Protein AF-A0AAP8T269-F1 (afdb_monomer_lite)

Foldseek 3Di:
DQPDADPVRDDAQEAEEADWDQDDDPVQLVVLVVCVVSNHAYEYEQFQQAQQDLVDADGTPPLNPPSHRYDFDADPVRHGDRRTGHHD

Structure (mmCIF, N/CA/C/O backbone):
data_AF-A0AAP8T269-F1
#
_entry.id   AF-A0AAP8T269-F1
#
loop_
_atom_site.group_PDB
_atom_site.id
_atom_site.type_symbol
_atom_site.label_atom_id
_atom_site.label_alt_id
_atom_site.label_comp_id
_atom_site.label_asym_id
_atom_site.label_entity_id
_atom_site.label_seq_id
_atom_site.pdbx_PDB_ins_code
_atom_site.Cartn_x
_atom_site.Cartn_y
_atom_site.Cartn_z
_atom_site.occupancy
_atom_site.B_iso_or_equiv
_atom_site.auth_seq_id
_atom_site.auth_comp_id
_atom_site.auth_asym_id
_atom_site.auth_atom_id
_atom_site.pdbx_PDB_model_num
ATOM 1 N N . ALA A 1 1 ? -8.875 8.522 9.704 1.00 83.50 1 ALA A N 1
ATOM 2 C CA . ALA A 1 1 ? -9.594 7.250 9.467 1.00 83.50 1 ALA A CA 1
ATOM 3 C C . ALA A 1 1 ? -9.805 6.454 10.759 1.00 83.50 1 ALA A C 1
ATOM 5 O O . ALA A 1 1 ? -10.944 6.152 11.080 1.00 83.50 1 ALA A O 1
ATOM 6 N N . THR A 1 2 ? -8.748 6.182 11.530 1.00 91.88 2 THR A N 1
ATOM 7 C CA . THR A 1 2 ? -8.758 5.382 12.778 1.00 91.88 2 THR A CA 1
ATOM 8 C C . THR A 1 2 ? -9.757 5.830 13.855 1.00 91.88 2 THR A C 1
ATOM 10 O O . THR A 1 2 ? -10.320 5.004 14.560 1.00 91.88 2 THR A O 1
ATOM 13 N N . TYR A 1 3 ? -10.052 7.128 13.951 1.00 94.44 3 TYR A N 1
ATOM 14 C CA . TYR A 1 3 ? -11.032 7.660 14.912 1.00 94.44 3 TYR A CA 1
ATOM 15 C C . TYR A 1 3 ? -12.431 7.901 14.337 1.00 94.44 3 TYR A C 1
ATOM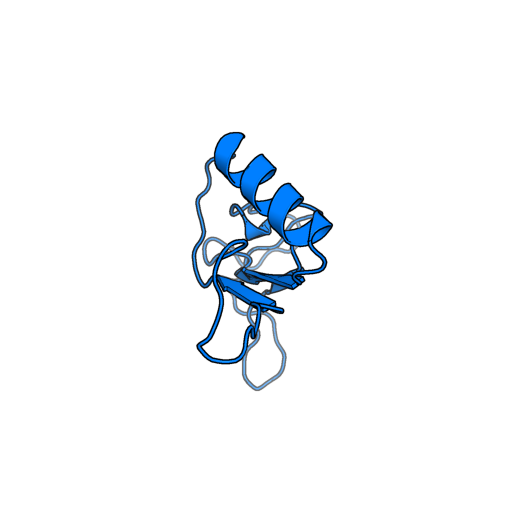 17 O O . TYR A 1 3 ? -13.307 8.387 15.050 1.00 94.44 3 TYR A O 1
ATOM 25 N N . TRP A 1 4 ? -12.648 7.626 13.049 1.00 95.94 4 TRP A N 1
ATOM 26 C CA . TRP A 1 4 ? -13.939 7.900 12.428 1.00 95.94 4 TRP A CA 1
ATOM 27 C C . TRP A 1 4 ? -15.015 6.971 12.994 1.00 95.94 4 TRP A C 1
ATOM 29 O O . TRP A 1 4 ? -14.788 5.769 13.166 1.00 95.94 4 TRP A O 1
ATOM 39 N N . LYS A 1 5 ? -16.186 7.549 13.265 1.00 96.94 5 LYS A N 1
ATOM 40 C CA . LYS A 1 5 ? -17.378 6.845 13.727 1.00 96.94 5 LYS A CA 1
ATOM 41 C C . LYS A 1 5 ? -18.581 7.270 12.896 1.00 96.94 5 LYS A C 1
ATOM 43 O O . LYS A 1 5 ? -18.797 8.468 12.713 1.00 96.94 5 LYS A O 1
ATOM 48 N N . GLY A 1 6 ? -19.354 6.301 12.417 1.00 96.50 6 GLY A N 1
ATOM 49 C CA . GLY A 1 6 ? -20.656 6.562 11.806 1.00 96.50 6 GLY A CA 1
ATOM 50 C C . GLY A 1 6 ? -21.732 6.876 12.853 1.00 96.50 6 GLY A C 1
ATOM 51 O O . GLY A 1 6 ? -21.489 6.787 14.061 1.00 96.50 6 GLY A O 1
ATOM 52 N N . CYS A 1 7 ? -22.930 7.261 12.405 1.00 96.94 7 CYS A N 1
ATOM 53 C CA . CYS A 1 7 ? -24.031 7.645 13.297 1.00 96.94 7 CYS A CA 1
ATOM 54 C C . CYS A 1 7 ? -24.515 6.504 14.205 1.00 96.94 7 CYS A C 1
ATOM 56 O O . CYS A 1 7 ? -25.076 6.781 15.264 1.00 96.94 7 CYS A O 1
ATOM 58 N N . ASN A 1 8 ? -24.246 5.249 13.835 1.00 96.38 8 ASN A N 1
ATOM 59 C CA . ASN A 1 8 ? -24.581 4.068 14.628 1.00 96.38 8 ASN A CA 1
ATOM 60 C C . ASN A 1 8 ? -23.335 3.426 15.265 1.00 96.38 8 ASN A C 1
ATOM 62 O O . ASN A 1 8 ? -23.387 2.284 15.717 1.00 96.38 8 ASN A O 1
ATOM 66 N N . GLY A 1 9 ? -22.206 4.143 15.309 1.00 96.44 9 GLY A N 1
ATOM 67 C CA . GLY A 1 9 ? -20.954 3.653 15.889 1.00 96.44 9 GLY A CA 1
ATOM 68 C C . GLY A 1 9 ? -20.106 2.791 14.949 1.00 96.44 9 GLY A C 1
ATOM 69 O O . GLY A 1 9 ? -19.163 2.146 15.418 1.00 96.44 9 GLY A O 1
ATOM 70 N N . GLU A 1 10 ? -20.401 2.791 13.645 1.00 97.19 10 GLU A N 1
ATOM 71 C CA . GLU A 1 10 ? -19.613 2.094 12.626 1.00 97.19 10 GLU A CA 1
ATOM 72 C C . GLU A 1 10 ? -18.150 2.550 12.650 1.00 97.19 10 GLU A C 1
ATOM 74 O O . GLU A 1 10 ? -17.855 3.711 12.926 1.00 97.19 10 GLU A O 1
ATOM 79 N N . THR A 1 11 ? -17.224 1.652 12.322 1.00 97.19 11 THR A N 1
ATOM 80 C CA . THR A 1 11 ? -15.797 1.967 12.194 1.00 97.19 11 THR A CA 1
ATOM 81 C C . THR A 1 11 ? -15.278 1.608 10.816 1.00 97.19 11 THR A C 1
ATOM 83 O O . THR A 1 11 ? -15.809 0.730 10.135 1.00 97.19 11 THR A O 1
ATOM 86 N N . VAL A 1 12 ? -14.187 2.260 10.420 1.00 97.69 12 VAL A N 1
AT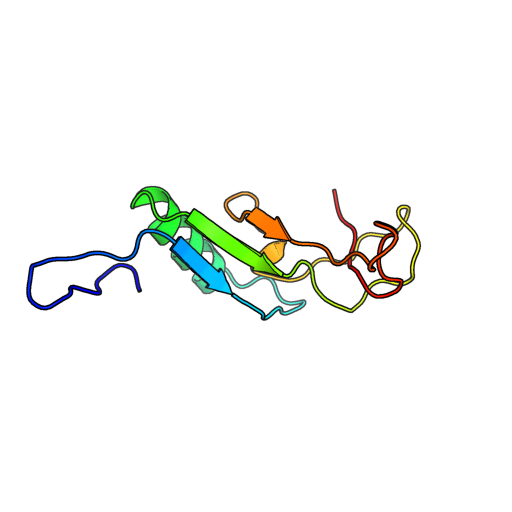OM 87 C CA . VAL A 1 12 ? -13.426 1.859 9.236 1.00 97.69 12 VAL A CA 1
ATOM 88 C C . VAL A 1 12 ? -12.817 0.478 9.480 1.00 97.69 12 VAL A C 1
ATOM 90 O O . VAL A 1 12 ? -12.253 0.228 10.543 1.00 97.69 12 VAL A O 1
ATOM 93 N N . ARG A 1 13 ? -12.946 -0.420 8.499 1.00 97.62 13 ARG A N 1
ATOM 94 C CA . ARG A 1 13 ? -12.333 -1.762 8.517 1.00 97.62 13 ARG A CA 1
ATOM 95 C C . ARG A 1 13 ? -11.272 -1.956 7.442 1.00 97.62 13 ARG A C 1
ATOM 97 O O . ARG A 1 13 ? -10.417 -2.820 7.595 1.00 97.62 13 ARG A O 1
ATOM 104 N N . VAL A 1 14 ? -11.327 -1.146 6.387 1.00 98.06 14 VAL A N 1
ATOM 105 C CA . VAL A 1 14 ? -10.376 -1.160 5.279 1.00 98.06 14 VAL A CA 1
ATOM 106 C C . VAL A 1 14 ? -10.047 0.280 4.902 1.00 98.06 14 VAL A C 1
ATOM 108 O O . VAL A 1 14 ? -10.951 1.108 4.778 1.00 98.06 14 VAL A O 1
ATOM 111 N N . ILE A 1 15 ? -8.766 0.568 4.719 1.00 98.44 15 ILE A N 1
ATOM 112 C CA . ILE A 1 15 ? -8.260 1.797 4.113 1.00 98.44 15 ILE A CA 1
ATOM 113 C C . ILE A 1 15 ? -7.707 1.417 2.742 1.00 98.44 15 ILE A C 1
ATOM 115 O O . ILE A 1 15 ? -6.884 0.515 2.639 1.00 98.44 15 ILE A O 1
ATOM 119 N N . SER A 1 16 ? -8.173 2.096 1.698 1.00 98.31 16 SER A N 1
ATOM 120 C CA . SER A 1 16 ? -7.658 1.949 0.337 1.00 98.31 16 SER A CA 1
ATOM 121 C C . SER A 1 16 ? -6.978 3.248 -0.072 1.00 98.31 16 SER A C 1
ATOM 123 O O . SER A 1 16 ? -7.574 4.322 0.041 1.00 98.31 16 SER A O 1
ATOM 125 N N . MET A 1 17 ? -5.725 3.147 -0.506 1.00 97.69 17 MET A N 1
ATOM 126 C CA . MET A 1 17 ? -4.880 4.275 -0.881 1.00 97.69 17 MET A CA 1
ATOM 127 C C . MET A 1 17 ? -4.360 4.068 -2.301 1.00 97.69 17 MET A C 1
ATOM 129 O O . MET A 1 17 ? -3.627 3.130 -2.588 1.00 97.69 17 MET A O 1
ATOM 133 N N . SER 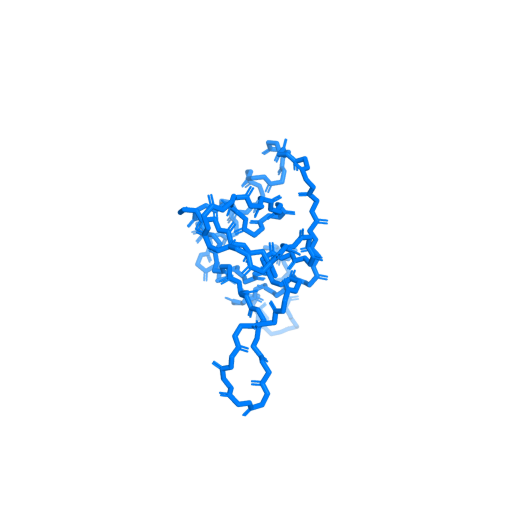A 1 18 ? -4.756 4.950 -3.212 1.00 97.56 18 SER A N 1
ATOM 134 C CA . SER A 1 18 ? -4.269 4.965 -4.597 1.00 97.56 18 SER A CA 1
ATOM 135 C C . SER A 1 18 ? -3.295 6.126 -4.775 1.00 97.56 18 SER A C 1
ATOM 137 O O . SER A 1 18 ? -3.566 7.074 -5.508 1.00 97.56 18 SER A O 1
ATOM 139 N N . LEU A 1 19 ? -2.211 6.082 -4.006 1.00 96.81 19 LEU A N 1
ATOM 140 C CA . LEU A 1 19 ? -1.158 7.091 -3.939 1.00 96.81 19 LEU A CA 1
ATOM 141 C C . LEU A 1 19 ? 0.179 6.410 -3.639 1.00 96.81 19 LEU A C 1
ATOM 143 O O . LEU A 1 19 ? 0.196 5.238 -3.270 1.00 96.81 19 LEU A O 1
ATOM 147 N N . GLY A 1 20 ? 1.266 7.157 -3.786 1.00 96.81 20 GLY A N 1
ATOM 148 C CA . GLY A 1 20 ? 2.616 6.695 -3.504 1.00 96.81 20 GLY A CA 1
ATOM 149 C C . GLY A 1 20 ? 3.606 7.860 -3.485 1.00 96.81 20 GLY A C 1
ATOM 150 O O . GLY A 1 20 ? 3.333 8.912 -4.072 1.00 96.81 20 GLY A O 1
ATOM 151 N N . SER A 1 21 ? 4.725 7.680 -2.790 1.00 95.88 21 SER A N 1
ATOM 152 C CA . SER A 1 21 ? 5.860 8.604 -2.714 1.00 95.88 21 SER A CA 1
ATOM 153 C C . SER A 1 21 ? 7.166 7.806 -2.651 1.00 95.88 21 SER A C 1
ATOM 155 O O . SER A 1 21 ? 7.186 6.764 -2.001 1.00 95.88 21 SER A O 1
ATOM 157 N N . PRO A 1 22 ? 8.273 8.271 -3.256 1.00 95.25 22 PRO A N 1
ATOM 158 C CA . PRO A 1 22 ? 9.575 7.622 -3.088 1.00 95.25 22 PRO A CA 1
ATOM 159 C C . PRO A 1 22 ? 10.184 7.842 -1.691 1.00 95.25 22 PRO A C 1
ATOM 161 O O . PRO A 1 22 ? 11.154 7.180 -1.332 1.00 95.25 22 PRO A O 1
ATOM 164 N N . GLU A 1 23 ? 9.662 8.799 -0.920 1.00 96.38 23 GLU A N 1
ATOM 165 C CA . GLU A 1 23 ? 10.181 9.149 0.404 1.00 96.38 23 GLU A CA 1
ATOM 166 C C . GLU A 1 23 ? 9.591 8.241 1.489 1.00 96.38 23 GLU A C 1
ATOM 168 O O . GLU A 1 23 ? 8.371 8.120 1.605 1.00 96.38 23 GLU A O 1
ATOM 173 N N . ASP A 1 24 ? 10.466 7.652 2.306 1.00 96.50 24 ASP A N 1
ATOM 174 C CA . ASP A 1 24 ? 10.088 6.984 3.551 1.00 96.50 24 ASP A CA 1
ATOM 175 C C . ASP A 1 24 ? 9.891 8.034 4.656 1.00 96.50 24 ASP A C 1
ATOM 177 O O . ASP A 1 24 ? 10.835 8.723 5.056 1.00 96.50 24 ASP A O 1
ATOM 181 N N . ASP A 1 25 ? 8.653 8.170 5.134 1.00 97.81 25 ASP A N 1
ATOM 182 C CA . ASP A 1 25 ? 8.276 9.113 6.184 1.00 97.81 25 ASP A CA 1
ATOM 183 C C . ASP A 1 25 ? 7.890 8.356 7.460 1.00 97.81 25 ASP A C 1
ATOM 185 O O . ASP A 1 25 ? 6.890 7.638 7.517 1.00 97.81 25 ASP A O 1
ATOM 189 N N . THR A 1 26 ? 8.662 8.556 8.530 1.00 97.50 26 THR A N 1
ATOM 190 C CA . THR A 1 26 ? 8.433 7.872 9.813 1.00 97.50 26 THR A CA 1
ATOM 191 C C . THR A 1 26 ? 7.046 8.163 10.394 1.00 97.50 26 THR A C 1
ATOM 193 O O . THR A 1 26 ? 6.422 7.274 10.968 1.00 97.50 26 THR A O 1
ATOM 196 N N . GLY A 1 27 ? 6.523 9.382 10.220 1.00 98.00 27 GLY A N 1
ATOM 197 C CA . GLY A 1 27 ? 5.189 9.740 10.705 1.00 98.00 27 GLY A CA 1
ATOM 198 C C . GLY A 1 27 ? 4.076 9.024 9.936 1.00 98.00 27 GLY A C 1
ATOM 199 O O . GLY A 1 27 ? 3.069 8.618 10.525 1.00 98.00 27 GLY A O 1
ATOM 200 N N . LEU A 1 28 ? 4.262 8.827 8.630 1.00 97.81 28 LEU A N 1
ATOM 201 C CA . LEU A 1 28 ? 3.397 8.006 7.795 1.00 97.81 28 LEU A CA 1
ATOM 202 C C . LEU A 1 28 ? 3.466 6.539 8.228 1.00 97.81 28 LEU A C 1
ATOM 204 O O . LEU A 1 28 ? 2.411 5.932 8.418 1.00 97.81 28 LEU A O 1
ATOM 208 N N . HIS A 1 29 ? 4.663 5.986 8.443 1.00 98.38 29 HIS A N 1
ATOM 209 C CA . HIS A 1 29 ? 4.826 4.593 8.873 1.00 98.38 29 HIS A CA 1
ATOM 210 C C . HIS A 1 29 ? 4.146 4.325 10.223 1.00 98.38 29 HIS A C 1
ATOM 212 O O . HIS A 1 29 ? 3.328 3.409 10.335 1.00 98.38 29 HIS A O 1
ATOM 218 N N . GLU A 1 30 ? 4.367 5.186 11.219 1.00 98.31 30 GLU A N 1
ATOM 219 C CA . GLU A 1 30 ? 3.702 5.099 12.527 1.00 98.31 30 GLU A CA 1
ATOM 220 C C . GLU A 1 30 ? 2.168 5.182 12.400 1.00 98.31 30 GLU A C 1
ATOM 222 O O . GLU A 1 30 ? 1.423 4.479 13.094 1.00 98.31 30 GLU A O 1
ATOM 227 N N . ALA A 1 31 ? 1.660 6.023 11.492 1.00 98.00 31 ALA A N 1
ATOM 228 C CA . ALA A 1 31 ? 0.225 6.129 11.240 1.00 98.00 31 ALA A CA 1
ATOM 229 C C . ALA A 1 31 ? -0.361 4.845 10.623 1.00 98.00 31 ALA A C 1
ATOM 231 O O . ALA A 1 31 ? -1.490 4.467 10.967 1.00 98.00 31 ALA A O 1
ATOM 232 N N . ILE A 1 32 ? 0.391 4.175 9.746 1.00 98.38 32 ILE A N 1
ATOM 233 C CA . ILE A 1 32 ? 0.032 2.882 9.148 1.00 98.38 32 ILE A CA 1
ATOM 234 C C . ILE A 1 32 ? 0.011 1.792 10.219 1.00 98.38 32 ILE A C 1
ATOM 236 O O . ILE A 1 32 ? -1.013 1.120 10.373 1.00 98.38 32 ILE A O 1
ATOM 240 N N . GLN A 1 33 ? 1.075 1.681 11.019 1.00 98.38 33 GLN A N 1
ATOM 241 C CA . GLN A 1 33 ? 1.169 0.724 12.126 1.00 98.38 33 GLN A CA 1
ATOM 242 C C . GLN A 1 33 ? -0.017 0.860 13.077 1.00 98.38 33 GLN A C 1
ATOM 244 O O . GLN A 1 33 ? -0.723 -0.110 13.350 1.00 98.38 33 GLN A O 1
ATOM 249 N N . LYS A 1 34 ? -0.345 2.092 13.474 1.00 98.12 34 LYS A N 1
ATOM 250 C CA . LYS A 1 34 ? -1.499 2.370 14.332 1.00 98.12 34 LYS A CA 1
ATOM 251 C C . LYS A 1 34 ? -2.837 1.951 13.717 1.00 98.12 34 LYS A C 1
ATOM 253 O O . LYS A 1 34 ? -3.749 1.556 14.445 1.00 98.12 34 LYS A O 1
ATOM 258 N N . ALA A 1 35 ? -3.010 2.084 12.402 1.00 98.19 35 ALA A N 1
ATOM 259 C CA . ALA A 1 35 ? -4.224 1.615 11.738 1.00 98.19 35 ALA A CA 1
ATOM 260 C C . ALA A 1 35 ? -4.315 0.082 11.772 1.00 98.19 35 ALA A C 1
ATOM 262 O O . ALA A 1 35 ? -5.369 -0.464 12.111 1.00 98.19 35 ALA A O 1
ATOM 263 N N . VAL A 1 36 ? -3.204 -0.598 11.495 1.00 98.19 36 VAL A N 1
ATOM 264 C CA . VAL A 1 36 ? -3.115 -2.063 11.487 1.00 98.19 36 VAL A CA 1
ATOM 265 C C . VAL A 1 36 ? -3.305 -2.648 12.891 1.00 98.19 36 VAL A C 1
ATOM 267 O O . VAL A 1 36 ? -4.101 -3.573 13.056 1.00 98.19 36 VAL A O 1
ATOM 270 N N . GLU A 1 37 ? -2.716 -2.044 13.928 1.00 97.94 37 GLU A N 1
ATOM 271 C CA . GLU A 1 37 ? -2.949 -2.388 15.345 1.00 97.94 37 GLU A CA 1
ATOM 272 C C . GLU A 1 37 ? -4.431 -2.289 15.749 1.00 97.94 37 GLU A C 1
ATOM 274 O O . GLU A 1 37 ? -4.910 -3.021 16.618 1.00 97.94 37 GLU A O 1
ATOM 279 N N . GLN A 1 38 ? -5.196 -1.412 15.092 1.00 97.38 38 GLN A N 1
ATOM 280 C CA . GLN A 1 38 ? -6.643 -1.278 15.286 1.00 97.38 38 GLN A CA 1
ATOM 281 C C . GLN A 1 38 ? -7.470 -2.262 14.440 1.00 97.38 38 GLN A C 1
ATOM 283 O O . GLN A 1 38 ? -8.694 -2.128 14.364 1.00 97.38 38 GLN A O 1
ATOM 288 N N . ASN A 1 39 ? -6.841 -3.284 13.854 1.00 96.69 39 ASN A N 1
ATOM 289 C CA . ASN A 1 39 ? -7.469 -4.289 12.990 1.00 96.69 39 ASN A CA 1
ATOM 290 C C . ASN A 1 39 ? -8.130 -3.686 11.736 1.00 96.69 39 ASN A C 1
ATOM 292 O O . ASN A 1 39 ? -9.183 -4.161 11.279 1.00 96.69 39 ASN A O 1
ATOM 296 N N . ILE A 1 40 ? -7.528 -2.622 11.198 1.00 98.31 40 ILE A N 1
ATOM 297 C CA . ILE A 1 40 ? -7.898 -2.028 9.914 1.00 98.31 40 ILE A CA 1
ATOM 298 C C . ILE A 1 40 ? -6.929 -2.557 8.861 1.00 98.31 40 ILE A C 1
ATOM 300 O O . ILE A 1 40 ? -5.723 -2.368 8.980 1.00 98.31 40 ILE A O 1
ATOM 304 N N . VAL A 1 41 ? -7.455 -3.196 7.815 1.00 98.44 41 VAL A N 1
ATOM 305 C CA . VAL A 1 41 ? -6.631 -3.618 6.675 1.00 98.44 41 VAL A CA 1
ATOM 306 C C . VAL A 1 41 ? -6.261 -2.384 5.866 1.00 98.44 41 VAL A C 1
ATOM 308 O O . VAL A 1 41 ? -7.143 -1.625 5.457 1.00 98.44 41 VAL A O 1
ATOM 311 N N . VAL A 1 42 ? -4.974 -2.186 5.622 1.00 98.62 42 VAL A N 1
ATOM 312 C CA . VAL A 1 42 ? -4.478 -1.089 4.796 1.00 98.62 42 VAL A CA 1
ATOM 313 C C . VAL A 1 42 ? -4.031 -1.659 3.456 1.00 98.62 42 VAL A C 1
ATOM 315 O O . VAL A 1 42 ? -3.219 -2.575 3.411 1.00 98.62 42 VAL A O 1
ATOM 318 N N . VAL A 1 43 ? -4.594 -1.135 2.370 1.00 98.69 43 VAL A N 1
ATOM 319 C CA . VAL A 1 43 ? -4.293 -1.535 0.992 1.00 98.69 43 VAL A CA 1
ATOM 320 C C . VAL A 1 43 ? -3.759 -0.318 0.251 1.00 98.69 43 VAL A C 1
ATOM 322 O O . VAL A 1 43 ? -4.415 0.730 0.257 1.00 98.69 43 VAL A O 1
ATOM 325 N N . CYS A 1 44 ? -2.608 -0.448 -0.401 1.00 98.44 44 CYS A N 1
ATOM 326 C CA . CYS A 1 44 ? -2.001 0.641 -1.162 1.00 98.44 44 CYS A CA 1
ATOM 327 C C . CYS A 1 44 ? -1.512 0.173 -2.535 1.00 98.44 44 CYS A C 1
ATOM 329 O O . CYS A 1 44 ? -1.211 -1.001 -2.729 1.00 98.44 44 CYS A O 1
ATOM 331 N N . ALA A 1 45 ? -1.459 1.092 -3.498 1.00 98.31 45 ALA A N 1
ATOM 332 C CA . ALA A 1 45 ? -0.828 0.834 -4.788 1.00 98.31 45 ALA A CA 1
ATOM 333 C C . ALA A 1 45 ? 0.687 0.620 -4.624 1.00 98.31 45 ALA A C 1
ATOM 335 O O . ALA A 1 45 ? 1.306 1.306 -3.813 1.00 98.31 45 ALA A O 1
ATOM 336 N N . ALA A 1 46 ? 1.256 -0.277 -5.435 1.00 97.94 46 ALA A N 1
ATOM 337 C CA . ALA A 1 46 ? 2.704 -0.504 -5.497 1.00 97.94 46 ALA A CA 1
ATOM 338 C C . ALA A 1 46 ? 3.484 0.679 -6.102 1.00 97.94 46 ALA A C 1
ATOM 340 O O . ALA A 1 46 ? 4.654 0.889 -5.807 1.00 97.94 46 ALA A O 1
ATOM 341 N N . GLY A 1 47 ? 2.821 1.461 -6.960 1.00 98.06 47 GLY A N 1
ATOM 342 C CA . GLY A 1 47 ? 3.415 2.567 -7.716 1.00 98.06 47 GLY A CA 1
ATOM 343 C C . GLY A 1 47 ? 3.424 2.316 -9.226 1.00 98.06 47 GLY A C 1
ATOM 344 O O . GLY A 1 47 ? 3.009 1.250 -9.694 1.00 98.06 47 GLY A O 1
ATOM 345 N N . ASN A 1 48 ? 3.811 3.346 -9.983 1.00 97.81 48 ASN A N 1
ATOM 346 C CA . ASN A 1 48 ? 3.765 3.372 -11.454 1.00 97.81 48 ASN A CA 1
ATOM 347 C C . ASN A 1 48 ? 5.119 3.766 -12.083 1.00 97.81 48 ASN A C 1
ATOM 349 O O . ASN A 1 48 ? 5.168 4.309 -13.190 1.00 97.81 48 ASN A O 1
ATOM 353 N N . GLU A 1 49 ? 6.203 3.552 -11.350 1.00 97.38 49 GLU A N 1
ATOM 354 C CA . GLU A 1 49 ? 7.585 3.879 -11.691 1.00 97.38 49 GLU A CA 1
ATOM 355 C C . GLU A 1 49 ? 8.363 2.670 -12.245 1.00 97.38 49 GLU A C 1
ATOM 357 O O . GLU A 1 49 ? 9.547 2.807 -12.549 1.00 97.38 49 GLU A O 1
ATOM 362 N N . GLY A 1 50 ? 7.708 1.514 -12.403 1.00 96.50 50 GLY A N 1
ATOM 363 C CA . GLY A 1 50 ? 8.318 0.281 -12.890 1.00 96.50 50 GLY A CA 1
ATOM 364 C C . GLY A 1 50 ? 8.872 0.392 -14.312 1.00 96.50 50 GLY A C 1
ATOM 365 O O . GLY A 1 50 ? 8.374 1.146 -15.159 1.00 96.50 50 GLY A O 1
ATOM 366 N N . ASP A 1 51 ? 9.898 -0.408 -14.585 1.00 96.31 51 ASP A N 1
ATOM 367 C CA . ASP A 1 51 ? 10.598 -0.476 -15.872 1.00 96.31 51 ASP A CA 1
ATOM 368 C C . ASP A 1 51 ? 10.340 -1.795 -16.637 1.00 96.31 51 ASP A C 1
ATOM 370 O O . ASP A 1 51 ? 10.910 -2.038 -17.705 1.00 96.31 51 ASP A O 1
ATOM 374 N N . GLY A 1 52 ? 9.451 -2.640 -16.106 1.00 95.19 52 GLY A N 1
ATOM 375 C CA . GLY A 1 52 ? 9.103 -3.948 -16.653 1.00 95.19 52 GLY A CA 1
ATOM 376 C C . GLY A 1 52 ? 10.093 -5.070 -16.318 1.00 95.19 52 GLY A C 1
ATOM 377 O O . GLY A 1 52 ? 9.929 -6.176 -16.846 1.00 95.19 52 GLY A O 1
ATOM 378 N N . SER A 1 53 ? 11.092 -4.817 -15.471 1.00 93.25 53 SER A N 1
ATOM 379 C CA . SER A 1 53 ? 12.062 -5.793 -14.984 1.00 93.25 53 SER A CA 1
ATOM 380 C C . SER A 1 53 ? 11.751 -6.193 -13.543 1.00 93.25 53 SER A C 1
ATOM 382 O O . SER A 1 53 ? 11.718 -5.358 -12.660 1.00 93.25 53 SER A O 1
ATOM 384 N N . GLY A 1 54 ? 11.599 -7.493 -13.274 1.00 91.19 54 GLY A N 1
ATOM 385 C CA . GLY A 1 54 ? 11.513 -7.992 -11.892 1.00 91.19 54 GLY A CA 1
ATOM 386 C C . GLY A 1 54 ? 12.867 -8.079 -11.176 1.00 91.19 54 GLY A C 1
ATOM 387 O O . GLY A 1 54 ? 12.930 -8.578 -10.060 1.00 91.19 54 GLY A O 1
ATOM 388 N N . GLU A 1 55 ? 13.952 -7.670 -11.839 1.00 92.81 55 GLU A N 1
ATOM 389 C CA . GLU A 1 55 ? 15.319 -7.674 -11.296 1.00 92.81 55 GLU A CA 1
ATOM 390 C C . GLU A 1 55 ? 15.70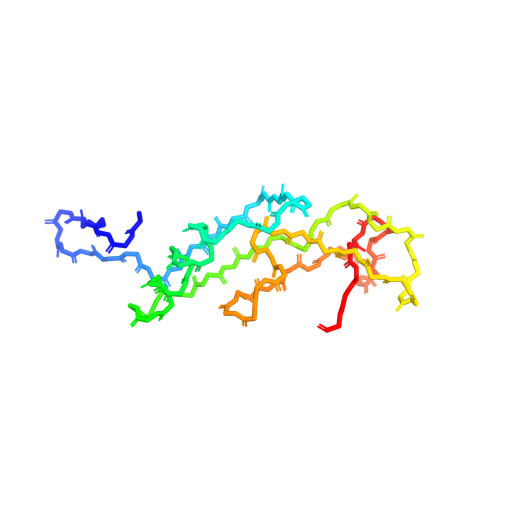6 -6.316 -10.680 1.00 92.81 55 GLU A C 1
ATOM 392 O O . GLU A 1 55 ? 16.800 -6.169 -10.133 1.00 92.81 55 GLU A O 1
ATOM 397 N N . THR A 1 56 ? 14.846 -5.304 -10.821 1.00 93.56 56 THR A N 1
ATOM 398 C CA . THR A 1 56 ? 14.990 -3.981 -10.209 1.00 93.56 56 THR A CA 1
ATOM 399 C C . THR A 1 56 ? 13.934 -3.801 -9.126 1.00 93.56 56 THR A C 1
ATOM 401 O O . THR A 1 56 ? 12.879 -4.434 -9.152 1.00 93.56 56 THR A O 1
ATOM 404 N N . SER A 1 57 ? 14.255 -2.975 -8.130 1.00 95.38 57 SER A N 1
ATOM 405 C CA . SER A 1 57 ? 13.346 -2.683 -7.025 1.00 95.38 57 SER A CA 1
ATOM 406 C C . SER A 1 57 ? 12.904 -1.226 -7.079 1.00 95.38 57 SER A C 1
ATOM 408 O O . SER A 1 57 ? 13.725 -0.314 -6.934 1.00 95.38 57 SER A O 1
ATOM 410 N N . GLU A 1 58 ? 11.603 -1.009 -7.221 1.00 96.81 58 GLU A N 1
ATOM 411 C CA . GLU A 1 58 ? 10.953 0.290 -7.137 1.00 96.81 58 GLU A CA 1
ATOM 412 C C . GLU A 1 58 ? 10.078 0.338 -5.882 1.00 96.81 58 GLU A C 1
ATOM 414 O O . GLU A 1 58 ? 9.055 -0.339 -5.765 1.00 96.81 58 GLU A O 1
ATOM 419 N N .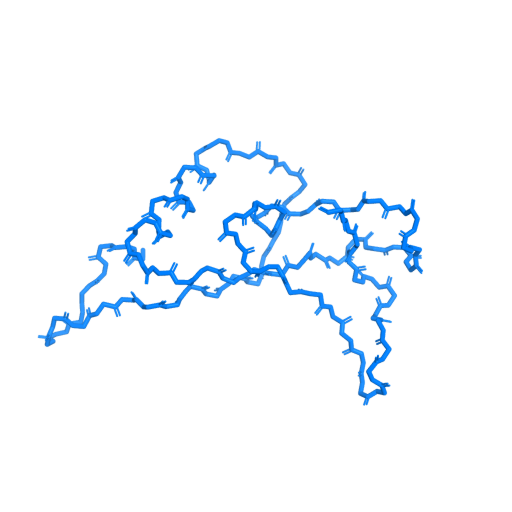 TYR A 1 59 ? 10.487 1.163 -4.920 1.00 97.00 59 TYR A N 1
ATOM 420 C CA . TYR A 1 59 ? 9.763 1.345 -3.667 1.00 97.00 59 TYR A CA 1
ATOM 421 C C . TYR A 1 59 ? 8.856 2.573 -3.749 1.00 97.00 59 TYR A C 1
ATOM 423 O O . TYR A 1 59 ? 9.299 3.658 -4.132 1.00 97.00 59 TYR A O 1
ATOM 431 N N . SER A 1 60 ? 7.593 2.410 -3.350 1.00 97.50 60 SER A N 1
ATOM 432 C CA . SER A 1 60 ? 6.633 3.507 -3.215 1.00 97.50 60 SER A CA 1
ATOM 433 C C . SER A 1 60 ? 5.919 3.408 -1.874 1.00 97.50 60 SER A C 1
ATOM 435 O O . SER A 1 60 ? 5.264 2.413 -1.570 1.00 97.50 60 SER A O 1
ATOM 437 N N . TYR A 1 61 ? 6.028 4.441 -1.049 1.00 98.00 61 TYR A N 1
ATOM 438 C CA . TYR A 1 61 ? 5.425 4.495 0.276 1.00 98.00 61 TYR A CA 1
ATOM 439 C C . TYR A 1 61 ? 4.046 5.162 0.229 1.00 98.00 61 TYR A C 1
ATOM 441 O O . TYR A 1 61 ? 3.854 6.148 -0.487 1.00 98.00 61 TYR A O 1
ATOM 449 N N . PRO A 1 62 ? 3.057 4.649 0.982 1.00 98.12 62 PRO A N 1
ATOM 450 C CA . PRO A 1 62 ? 3.174 3.611 2.011 1.00 98.12 62 PRO A CA 1
ATOM 451 C C . PRO A 1 62 ? 3.079 2.161 1.495 1.00 98.12 62 PRO A C 1
ATOM 453 O O . PRO A 1 62 ? 3.063 1.255 2.319 1.00 98.12 62 PRO A O 1
ATOM 456 N N . GLY A 1 63 ? 2.978 1.923 0.181 1.00 97.62 63 GLY A N 1
ATOM 457 C CA . GLY A 1 63 ? 2.862 0.574 -0.401 1.00 97.62 63 GLY A CA 1
ATOM 458 C C . GLY A 1 63 ? 3.953 -0.393 0.052 1.00 97.62 63 GLY A C 1
ATOM 459 O O . GLY A 1 63 ? 3.632 -1.502 0.457 1.00 97.62 63 GLY A O 1
ATOM 460 N N . ALA A 1 64 ? 5.194 0.083 0.106 1.00 97.69 64 ALA A N 1
ATOM 461 C CA . ALA A 1 64 ? 6.376 -0.680 0.498 1.00 97.69 64 ALA A CA 1
ATOM 462 C C . ALA A 1 64 ? 6.495 -1.005 2.006 1.00 97.69 64 ALA A C 1
ATOM 464 O O . ALA A 1 64 ? 7.436 -1.689 2.412 1.00 97.69 64 ALA A O 1
ATOM 465 N N . TYR A 1 65 ? 5.597 -0.520 2.872 1.00 98.00 65 TYR A N 1
ATOM 466 C CA . TYR A 1 65 ? 5.629 -0.902 4.288 1.00 98.00 65 TYR A CA 1
ATOM 467 C C . TYR A 1 65 ? 5.090 -2.322 4.486 1.00 98.00 65 TYR A C 1
ATOM 469 O O . TYR A 1 65 ? 4.026 -2.665 3.978 1.00 98.00 65 TYR A O 1
ATOM 477 N N . GLN A 1 66 ? 5.774 -3.130 5.303 1.00 97.06 66 GLN A N 1
ATOM 478 C CA . GLN A 1 66 ? 5.422 -4.542 5.530 1.00 97.06 66 GLN A CA 1
ATOM 479 C C . GLN A 1 66 ? 4.005 -4.753 6.082 1.00 97.06 66 GLN A C 1
ATOM 481 O O . GLN A 1 66 ? 3.414 -5.818 5.907 1.00 97.06 66 GLN A O 1
ATOM 486 N N . GLU A 1 67 ? 3.455 -3.762 6.781 1.00 98.06 67 GLU A N 1
ATOM 487 C CA . GLU A 1 67 ? 2.112 -3.816 7.350 1.00 98.06 67 GLU A CA 1
ATOM 488 C C . GLU A 1 67 ? 1.001 -3.579 6.304 1.00 98.06 67 GLU A C 1
ATOM 490 O O . GLU A 1 67 ? -0.183 -3.768 6.607 1.00 98.06 67 GLU A O 1
ATOM 495 N N . VAL A 1 68 ? 1.356 -3.155 5.087 1.00 98.31 68 VAL A N 1
ATOM 496 C CA . VAL A 1 68 ? 0.429 -2.792 4.009 1.00 98.31 68 VAL A CA 1
ATOM 497 C C . VAL A 1 68 ? 0.265 -3.944 3.021 1.00 98.31 68 VAL A C 1
ATOM 499 O O . VAL A 1 68 ? 1.210 -4.622 2.637 1.00 98.31 68 VAL A O 1
ATOM 502 N N . VAL A 1 69 ? -0.969 -4.151 2.560 1.00 98.50 69 VAL A N 1
ATOM 503 C CA . VAL A 1 69 ? -1.232 -4.993 1.390 1.00 98.50 69 VAL A CA 1
ATOM 504 C C . VAL A 1 69 ? -0.930 -4.170 0.142 1.00 98.50 69 VAL A C 1
ATOM 506 O O . VAL A 1 69 ? -1.751 -3.350 -0.285 1.00 98.50 69 VAL A O 1
ATOM 509 N N . GLU A 1 70 ? 0.254 -4.374 -0.420 1.00 98.19 70 GLU A N 1
ATOM 510 C CA . GLU A 1 70 ? 0.689 -3.724 -1.652 1.00 98.19 70 GLU A CA 1
ATOM 511 C C . GLU A 1 70 ? 0.024 -4.362 -2.883 1.00 98.19 70 GLU A C 1
ATOM 513 O O . GLU A 1 70 ? -0.082 -5.586 -3.008 1.00 98.19 70 GLU A O 1
ATOM 518 N N . VAL A 1 71 ? -0.478 -3.529 -3.797 1.00 98.31 71 VAL A N 1
ATOM 519 C CA . VAL A 1 71 ? -1.229 -3.972 -4.978 1.00 98.31 71 VAL A CA 1
ATOM 520 C C . VAL A 1 71 ? -0.558 -3.482 -6.256 1.00 98.31 71 VAL A C 1
ATOM 522 O O . VAL A 1 71 ? -0.606 -2.294 -6.586 1.00 98.31 71 VAL A O 1
ATOM 525 N N . GLY A 1 72 ? 0.013 -4.429 -7.002 1.00 97.56 72 GLY A N 1
ATOM 526 C CA . GLY A 1 72 ? 0.517 -4.228 -8.361 1.00 97.56 72 GLY A CA 1
ATOM 527 C C . GLY A 1 72 ? -0.584 -4.240 -9.430 1.00 97.56 72 GLY A C 1
ATOM 528 O O . GLY A 1 72 ? -1.733 -4.624 -9.190 1.00 97.56 72 GLY A O 1
ATOM 529 N N . SER A 1 73 ? -0.224 -3.828 -10.645 1.00 98.06 73 SER A N 1
ATOM 530 C CA . SER A 1 73 ? -1.154 -3.690 -11.772 1.00 98.06 73 SER A CA 1
ATOM 531 C C . SER A 1 73 ? -0.963 -4.793 -12.813 1.00 98.06 73 SER A C 1
ATOM 533 O O . SER A 1 73 ? 0.154 -5.067 -13.247 1.00 98.06 73 SER A O 1
ATOM 535 N N . VAL A 1 74 ? -2.064 -5.391 -13.279 1.00 98.25 74 VAL A N 1
ATOM 536 C CA . VAL A 1 74 ? -2.071 -6.347 -14.397 1.00 98.25 74 VAL A CA 1
ATOM 537 C C . VAL A 1 74 ? -3.093 -5.946 -15.457 1.00 98.25 74 VAL A C 1
ATOM 539 O O . VAL A 1 74 ? -4.137 -5.364 -15.160 1.00 98.25 74 VAL A O 1
ATOM 542 N N . ASN A 1 75 ? -2.823 -6.299 -16.711 1.00 96.94 75 ASN A N 1
ATOM 543 C CA . ASN A 1 75 ? -3.760 -6.100 -17.812 1.00 96.94 75 ASN A CA 1
ATOM 544 C C . ASN A 1 75 ? -4.845 -7.203 -17.865 1.00 96.94 75 ASN A C 1
ATOM 546 O O . ASN A 1 75 ? -4.825 -8.173 -17.107 1.00 96.94 75 ASN A O 1
ATOM 550 N N . LEU A 1 76 ? -5.782 -7.105 -18.817 1.00 98.25 76 LEU A N 1
ATOM 551 C CA . LEU A 1 76 ? -6.885 -8.072 -18.971 1.00 98.25 76 LEU A CA 1
ATOM 552 C C . LEU A 1 76 ? -6.430 -9.509 -19.291 1.00 98.25 76 LEU A C 1
ATOM 554 O O . LEU A 1 76 ? -7.193 -10.453 -19.099 1.00 98.25 76 LEU A O 1
ATOM 558 N N . GLN A 1 77 ? -5.197 -9.691 -19.766 1.00 98.12 77 GLN A N 1
ATOM 559 C CA . GLN A 1 77 ? -4.588 -11.002 -19.998 1.00 98.12 77 GLN A CA 1
ATOM 560 C C . GLN A 1 77 ? -3.805 -11.508 -18.777 1.00 98.12 77 GLN A C 1
ATOM 562 O O . GLN A 1 77 ? -3.079 -12.493 -18.897 1.00 98.12 77 GLN A O 1
ATOM 567 N N 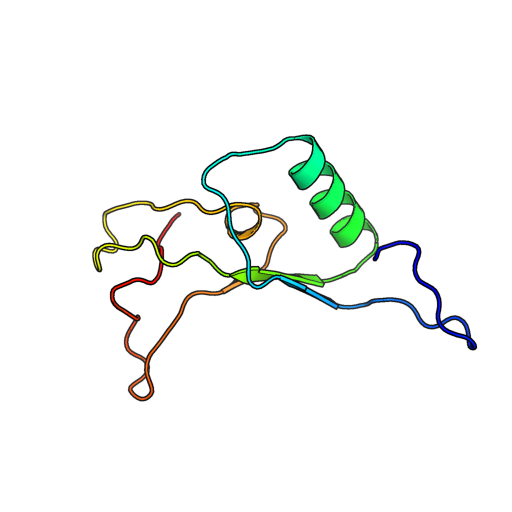. LYS A 1 78 ? -3.950 -10.856 -17.613 1.00 97.38 78 LYS A N 1
ATOM 568 C CA . LYS A 1 78 ? -3.231 -11.157 -16.365 1.00 97.38 78 LYS A CA 1
ATOM 569 C C . LYS A 1 78 ? -1.709 -11.040 -16.493 1.00 97.38 78 LYS A C 1
ATOM 571 O O . LYS A 1 78 ? -0.979 -11.707 -15.768 1.00 97.38 78 LYS A O 1
ATOM 576 N N . ARG A 1 79 ? -1.223 -10.214 -17.424 1.00 97.12 79 ARG A N 1
ATOM 577 C CA . ARG A 1 79 ? 0.203 -9.876 -17.522 1.00 97.12 79 ARG A CA 1
ATOM 578 C C . ARG A 1 79 ? 0.478 -8.624 -16.704 1.00 97.12 79 ARG A C 1
ATOM 580 O O . ARG A 1 79 ? -0.339 -7.704 -16.757 1.00 97.12 79 ARG A O 1
ATOM 587 N N . LEU A 1 80 ? 1.610 -8.596 -16.002 1.00 97.06 80 LEU A N 1
ATOM 588 C CA . LEU A 1 80 ? 2.076 -7.420 -15.268 1.00 97.06 80 LEU A CA 1
ATOM 589 C C . LEU A 1 80 ? 2.110 -6.204 -16.203 1.00 97.06 80 LEU A C 1
ATOM 591 O O . LEU A 1 80 ? 2.561 -6.299 -17.350 1.00 97.06 80 LEU A O 1
ATOM 595 N N . SER A 1 81 ? 1.557 -5.087 -15.743 1.00 97.94 81 SER A N 1
ATOM 596 C CA . SER A 1 81 ? 1.651 -3.812 -16.448 1.00 97.94 81 SER A CA 1
ATOM 597 C C . SER A 1 81 ? 3.108 -3.361 -16.460 1.00 97.94 81 SER A C 1
ATOM 599 O O . SER A 1 81 ? 3.767 -3.448 -15.434 1.00 97.94 81 SER A O 1
ATOM 601 N N . TYR A 1 82 ? 3.598 -2.851 -17.594 1.00 97.19 82 TYR A N 1
ATOM 602 C CA . TYR A 1 82 ? 5.002 -2.427 -17.739 1.00 97.19 82 TYR A CA 1
ATOM 603 C C . TYR A 1 82 ? 5.448 -1.445 -16.643 1.00 97.19 82 TYR A C 1
ATOM 605 O O . TYR A 1 82 ? 6.559 -1.538 -16.155 1.00 97.19 82 TYR A O 1
ATOM 613 N N . PHE A 1 83 ? 4.556 -0.539 -16.240 1.00 97.25 83 PHE A N 1
ATOM 614 C CA . PHE A 1 83 ? 4.813 0.475 -15.216 1.00 97.25 83 PHE A CA 1
ATOM 615 C C . PHE A 1 83 ? 4.624 -0.023 -13.776 1.00 97.25 83 PHE A C 1
ATOM 617 O O . PHE A 1 83 ? 4.814 0.755 -12.853 1.00 97.25 83 PHE A O 1
ATOM 624 N N . SER A 1 84 ? 4.153 -1.256 -13.556 1.00 97.75 84 SER A N 1
ATOM 625 C CA . SER A 1 84 ? 3.913 -1.740 -12.194 1.00 97.75 84 SER A CA 1
ATOM 626 C C . SER A 1 84 ? 5.247 -1.891 -11.480 1.00 97.75 84 SER A C 1
ATOM 628 O O . SER A 1 84 ? 6.084 -2.650 -11.959 1.00 97.75 84 SER A O 1
ATOM 630 N N . ASN A 1 85 ? 5.401 -1.223 -10.339 1.00 98.00 85 ASN A N 1
ATOM 631 C CA . ASN A 1 85 ? 6.572 -1.402 -9.485 1.00 98.00 85 ASN A CA 1
ATOM 632 C C . ASN A 1 85 ? 6.706 -2.865 -9.046 1.00 98.00 85 ASN A C 1
ATOM 634 O O . ASN A 1 85 ? 5.696 -3.554 -8.832 1.00 98.00 85 ASN A O 1
ATOM 638 N N . THR A 1 86 ? 7.951 -3.301 -8.896 1.00 96.44 86 THR A N 1
ATOM 639 C CA . THR A 1 86 ? 8.343 -4.564 -8.268 1.00 96.44 86 THR A CA 1
ATOM 640 C C . THR A 1 86 ? 9.329 -4.293 -7.136 1.00 96.44 86 THR A C 1
ATOM 642 O O . THR A 1 86 ? 10.153 -3.394 -7.234 1.00 96.44 86 THR A O 1
ATOM 645 N N . ASN A 1 87 ? 9.238 -5.038 -6.037 1.00 94.62 87 ASN A N 1
ATOM 646 C CA . ASN A 1 87 ? 10.151 -4.965 -4.893 1.00 94.62 87 ASN A CA 1
ATOM 647 C C . ASN A 1 87 ? 10.122 -6.302 -4.110 1.00 94.62 87 ASN A C 1
ATOM 649 O O . ASN A 1 87 ? 9.410 -7.224 -4.523 1.00 94.62 87 ASN A O 1
ATOM 653 N N . ASP A 1 88 ? 10.960 -6.426 -3.071 1.00 85.50 88 ASP A N 1
ATOM 654 C CA . ASP A 1 88 ? 11.240 -7.672 -2.323 1.00 85.50 88 ASP A CA 1
ATOM 655 C C . ASP A 1 88 ? 10.297 -7.940 -1.132 1.00 85.50 88 ASP A C 1
ATOM 657 O O . ASP A 1 88 ? 10.061 -7.009 -0.327 1.00 85.50 88 ASP A O 1
#

Secondary structure (DSSP, 8-state):
-TT---TT-----EEEE---BSS--HHHHHHHHHHHHTT-EEEEE--S---S-TTS----BTTTSTTSEEE--B-TTSPBPTT-----

pLDDT: mean 96.87, std 2.39, range [83.5, 98.69]

Sequence (88 aa):
ATYWKGCNGETVRVISMSLGSPEDDTGLHEAIQKAVEQNIVVVCAAGNEGDGSGETSEYSYPGAYQEVVEVGSVNLQKRLSYFSNTND

Radius of gyration: 14.78 Å; chains: 1; bounding box: 40×21×36 Å